Protein AF-A0A958P0W2-F1 (afdb_monomer)

Sequence (115 aa):
MDDSKYLKIRLNSLHPSVPVPFDIFIKINDRYIHYLRTGDSLGAEKIESFEKKAPDSFFIYASEYDNYKKHVSQQMLSEKLTSREKAILLRESSLALVEELYENPDIEQALNDSK

Structure (mmCIF, N/CA/C/O backbone):
data_AF-A0A958P0W2-F1
#
_entry.id   AF-A0A958P0W2-F1
#
loop_
_atom_site.group_PDB
_atom_site.id
_atom_site.type_symbol
_atom_site.label_atom_id
_atom_site.label_alt_id
_atom_site.label_comp_id
_atom_site.label_asym_id
_atom_site.label_entity_id
_atom_site.label_seq_id
_atom_site.pdbx_PDB_ins_code
_atom_site.Cartn_x
_atom_site.Cartn_y
_atom_site.Cartn_z
_atom_site.occupancy
_atom_site.B_iso_or_equiv
_atom_site.auth_seq_id
_atom_site.auth_comp_id
_atom_site.auth_asym_id
_atom_site.auth_atom_id
_atom_site.pdbx_PDB_model_num
ATOM 1 N N . MET A 1 1 ? -19.100 -1.250 11.063 1.00 47.06 1 MET A N 1
ATOM 2 C CA . MET A 1 1 ? -18.405 -1.599 9.810 1.00 47.06 1 MET A CA 1
ATOM 3 C C . MET A 1 1 ? -17.162 -2.349 10.247 1.00 47.06 1 MET A C 1
ATOM 5 O O . MET A 1 1 ? -16.556 -1.910 11.209 1.00 47.06 1 MET A O 1
ATOM 9 N N . ASP A 1 2 ? -16.872 -3.518 9.681 1.00 54.25 2 ASP A N 1
ATOM 10 C CA . ASP A 1 2 ? -15.708 -4.321 10.086 1.00 54.25 2 ASP A CA 1
ATOM 11 C C . ASP A 1 2 ? -14.419 -3.681 9.553 1.00 54.25 2 ASP A C 1
ATOM 13 O O . ASP A 1 2 ? -13.992 -3.987 8.437 1.00 54.25 2 ASP A O 1
ATOM 17 N N . ASP A 1 3 ? -13.806 -2.794 10.337 1.00 62.06 3 ASP A N 1
ATOM 18 C CA . ASP A 1 3 ? -12.463 -2.269 10.060 1.00 62.06 3 ASP A CA 1
ATOM 19 C C . ASP A 1 3 ? -11.417 -3.402 10.022 1.00 62.06 3 ASP A C 1
ATOM 21 O O . ASP A 1 3 ? -10.474 -3.322 9.249 1.00 62.06 3 ASP A O 1
ATOM 25 N N . SER A 1 4 ? -11.654 -4.535 10.700 1.00 65.56 4 SER A N 1
ATOM 26 C CA . SER A 1 4 ? -10.782 -5.725 10.677 1.00 65.56 4 SER A CA 1
ATOM 27 C C . SER A 1 4 ? -10.608 -6.378 9.297 1.00 65.56 4 SER A C 1
ATOM 29 O O . SER A 1 4 ? -9.771 -7.262 9.132 1.00 65.56 4 SER A O 1
ATOM 31 N N . LYS A 1 5 ? -11.414 -5.996 8.297 1.00 78.31 5 LYS A N 1
ATOM 32 C CA . LYS A 1 5 ? -11.288 -6.503 6.919 1.00 78.31 5 LYS A CA 1
ATOM 33 C C . LYS A 1 5 ? -10.342 -5.681 6.059 1.00 78.31 5 LYS A C 1
ATOM 35 O O . LYS A 1 5 ? -10.042 -6.119 4.948 1.00 78.31 5 LYS A O 1
ATOM 40 N N . TYR A 1 6 ? -9.914 -4.515 6.528 1.00 82.94 6 TYR A N 1
ATOM 41 C CA . TYR A 1 6 ? -9.081 -3.598 5.772 1.00 82.94 6 TYR A CA 1
ATOM 42 C C . TYR A 1 6 ? -7.754 -3.393 6.494 1.00 82.94 6 TYR A C 1
ATOM 44 O O . TYR A 1 6 ? -7.734 -3.191 7.698 1.00 82.94 6 TYR A O 1
ATOM 52 N N . LEU A 1 7 ? -6.655 -3.440 5.748 1.00 80.88 7 LEU A N 1
ATOM 53 C CA . LEU A 1 7 ? -5.316 -3.148 6.247 1.00 80.88 7 LEU A CA 1
ATOM 54 C C . LEU A 1 7 ? -4.841 -1.840 5.655 1.00 80.88 7 LEU A C 1
ATOM 56 O O . LEU A 1 7 ? -4.923 -1.654 4.435 1.00 80.88 7 LEU A O 1
ATOM 60 N N . LYS A 1 8 ? -4.310 -0.961 6.494 1.00 83.81 8 LYS A N 1
ATOM 61 C CA . LYS A 1 8 ? -3.709 0.283 6.044 1.00 83.81 8 LYS A CA 1
ATOM 62 C C . LYS A 1 8 ? -2.415 -0.004 5.282 1.00 83.81 8 LYS A C 1
ATOM 64 O O . LYS A 1 8 ? -1.582 -0.815 5.684 1.00 83.81 8 LYS A O 1
ATOM 69 N N . ILE A 1 9 ? -2.234 0.681 4.158 1.00 81.44 9 ILE A N 1
ATOM 70 C CA . ILE A 1 9 ? -1.003 0.633 3.364 1.00 81.44 9 ILE A CA 1
ATOM 71 C C . ILE A 1 9 ? -0.536 2.039 3.016 1.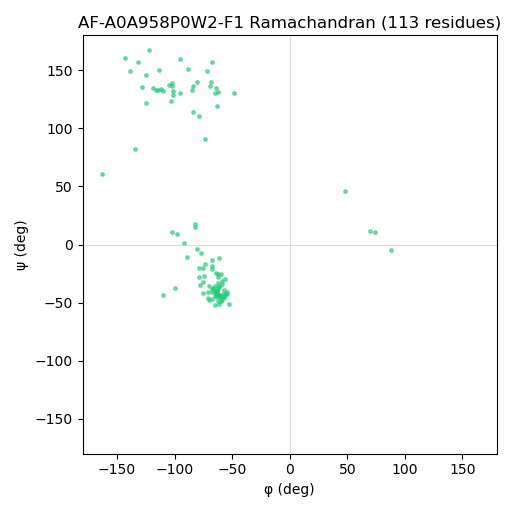00 81.44 9 ILE A C 1
ATOM 73 O O . ILE A 1 9 ? -1.322 2.982 2.955 1.00 81.44 9 ILE A O 1
ATOM 77 N N . ARG A 1 10 ? 0.758 2.177 2.734 1.00 78.88 10 ARG A N 1
ATOM 78 C CA . ARG A 1 10 ? 1.349 3.437 2.280 1.00 78.88 10 ARG A CA 1
ATOM 79 C C . ARG A 1 10 ? 1.562 3.409 0.778 1.00 78.88 10 ARG A C 1
ATOM 81 O O . ARG A 1 10 ? 2.160 2.481 0.256 1.00 78.88 10 ARG A O 1
ATOM 88 N N . LEU A 1 11 ? 1.144 4.457 0.074 1.00 74.94 11 LEU A N 1
ATOM 89 C CA . LEU A 1 11 ? 1.306 4.541 -1.383 1.00 74.94 11 LEU A CA 1
ATOM 90 C C . LEU A 1 11 ? 2.760 4.447 -1.859 1.00 74.94 11 LEU A C 1
ATOM 92 O O . LEU A 1 11 ? 3.006 3.917 -2.936 1.00 74.94 11 LEU A O 1
ATOM 96 N N . ASN A 1 12 ? 3.720 4.923 -1.064 1.00 70.50 12 ASN A N 1
ATOM 97 C CA . ASN A 1 12 ? 5.143 4.840 -1.404 1.00 70.50 12 ASN A CA 1
ATOM 98 C C . ASN A 1 12 ? 5.693 3.406 -1.417 1.00 70.50 12 ASN A C 1
ATOM 100 O O . ASN A 1 12 ? 6.796 3.185 -1.916 1.00 70.50 12 ASN A O 1
ATOM 104 N N . SER A 1 13 ? 4.959 2.427 -0.878 1.00 67.25 13 SER A N 1
ATOM 105 C CA . SER A 1 13 ? 5.310 1.016 -1.050 1.00 67.25 13 SER A CA 1
ATOM 106 C C . SER A 1 13 ? 4.851 0.449 -2.400 1.00 67.25 13 SER A C 1
ATOM 108 O O . SER A 1 13 ? 5.162 -0.702 -2.712 1.00 67.25 13 SER A O 1
ATOM 110 N N . LEU A 1 14 ? 4.144 1.237 -3.219 1.00 72.19 14 LEU A N 1
ATOM 111 C CA . LEU A 1 14 ? 3.675 0.858 -4.549 1.00 72.19 14 LEU A CA 1
ATOM 112 C C . LEU A 1 14 ? 4.521 1.528 -5.629 1.00 72.19 14 LEU A C 1
ATOM 114 O O . LEU A 1 14 ? 4.838 2.714 -5.561 1.00 72.19 14 LEU A O 1
ATOM 118 N N . HIS A 1 15 ? 4.867 0.763 -6.662 1.00 69.62 15 HIS A N 1
ATOM 119 C CA . HIS A 1 15 ? 5.670 1.286 -7.756 1.00 69.62 15 HIS A CA 1
ATOM 120 C C . HIS A 1 15 ? 4.799 1.983 -8.814 1.00 69.62 15 HIS A C 1
ATOM 122 O O . HIS A 1 15 ? 3.821 1.391 -9.288 1.00 69.62 15 HIS A O 1
ATOM 128 N N . PRO A 1 16 ? 5.175 3.189 -9.276 1.00 67.81 16 PRO A N 1
ATOM 129 C CA . PRO A 1 16 ? 4.474 3.847 -10.366 1.00 67.81 16 PRO A CA 1
ATOM 130 C C . PRO A 1 16 ? 4.558 3.025 -11.655 1.00 67.81 16 PRO A C 1
ATOM 132 O O . PRO A 1 16 ? 5.638 2.627 -12.082 1.00 67.81 16 PRO A O 1
ATOM 135 N N . SER A 1 17 ? 3.436 2.806 -12.332 1.00 67.50 17 SER A N 1
ATOM 136 C CA . SER A 1 17 ? 3.355 2.018 -13.583 1.00 67.50 17 SER A CA 1
ATOM 137 C C . SER A 1 17 ? 3.489 0.496 -13.444 1.00 67.50 17 SER A C 1
ATOM 139 O O . SER A 1 17 ? 3.617 -0.190 -14.460 1.00 67.50 17 SER A O 1
ATOM 141 N N . VAL A 1 18 ? 3.444 -0.060 -12.230 1.00 75.19 18 VAL A N 1
ATOM 142 C CA . VAL A 1 18 ? 3.247 -1.507 -12.065 1.00 75.19 18 VAL A CA 1
ATOM 143 C C . VAL A 1 18 ? 1.787 -1.760 -11.695 1.00 75.19 18 VAL A C 1
ATOM 145 O O . VAL A 1 18 ? 1.289 -1.129 -10.762 1.00 75.19 18 VAL A O 1
ATOM 148 N N . PRO A 1 19 ? 1.086 -2.659 -12.407 1.00 79.44 19 PRO A N 1
ATOM 149 C CA . PRO A 1 19 ? -0.256 -3.049 -12.019 1.00 79.44 19 PRO A CA 1
ATOM 150 C C . PRO A 1 19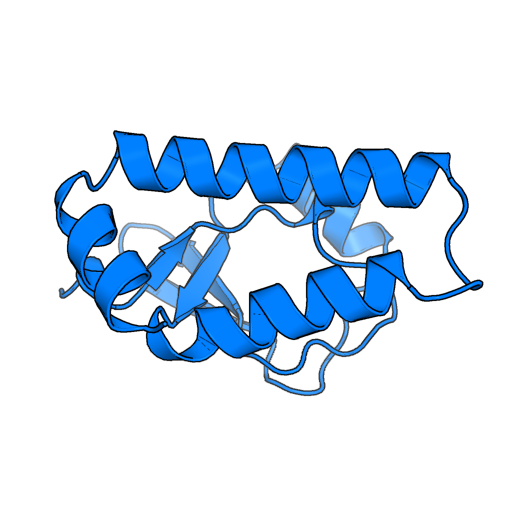 ? -0.224 -3.779 -10.675 1.00 79.44 19 PRO A C 1
ATOM 152 O O . PRO A 1 19 ? 0.565 -4.711 -10.479 1.00 79.44 19 PRO A O 1
ATOM 155 N N . VAL A 1 20 ? -1.078 -3.358 -9.746 1.00 83.25 20 VAL A N 1
ATOM 156 C CA . VAL A 1 20 ? -1.187 -4.019 -8.443 1.00 83.25 20 VAL A CA 1
ATOM 157 C C . VAL A 1 20 ? -2.123 -5.226 -8.547 1.00 83.25 20 VAL A C 1
ATOM 159 O O . VAL A 1 20 ? -3.175 -5.130 -9.175 1.00 83.25 20 VAL A O 1
ATOM 162 N N . PRO A 1 21 ? -1.781 -6.382 -7.958 1.00 82.62 21 PRO A N 1
ATOM 163 C CA . PRO A 1 21 ? -2.617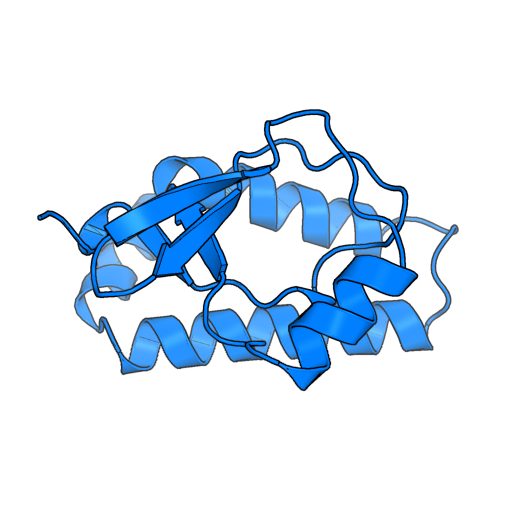 -7.580 -8.027 1.00 82.62 21 PRO A CA 1
ATOM 164 C C . PRO A 1 21 ? -3.758 -7.600 -6.993 1.00 82.62 21 PRO A C 1
ATOM 166 O O . PRO A 1 21 ? -4.322 -8.660 -6.765 1.00 82.62 21 PRO A O 1
ATOM 169 N N . PHE A 1 22 ? -4.075 -6.468 -6.363 1.00 84.75 22 PHE A N 1
ATOM 170 C CA . PHE A 1 22 ? -5.076 -6.345 -5.301 1.00 84.75 22 PHE A CA 1
ATOM 171 C C . PHE A 1 22 ? -5.837 -5.021 -5.420 1.00 84.75 22 PHE A C 1
ATOM 173 O O . PHE A 1 22 ? -5.368 -4.063 -6.040 1.00 84.75 22 PHE A O 1
ATOM 180 N N . ASP A 1 23 ? -7.008 -4.957 -4.791 1.00 87.44 23 ASP A N 1
ATOM 181 C CA . ASP A 1 23 ? -7.828 -3.751 -4.733 1.00 87.44 23 ASP A CA 1
ATOM 182 C C . ASP A 1 23 ? -7.336 -2.772 -3.658 1.00 87.44 23 ASP A C 1
ATOM 184 O O . ASP A 1 23 ? -6.988 -3.173 -2.545 1.00 87.44 23 ASP A O 1
ATOM 188 N N . ILE A 1 24 ? -7.362 -1.475 -3.978 1.00 87.31 24 ILE A N 1
ATOM 189 C CA . ILE A 1 24 ? -7.016 -0.389 -3.053 1.00 87.31 24 ILE A CA 1
ATOM 190 C C . ILE A 1 24 ? -8.254 0.457 -2.776 1.00 87.31 24 ILE A C 1
ATOM 192 O O . ILE A 1 24 ? -8.958 0.901 -3.687 1.00 87.31 24 ILE A O 1
ATOM 196 N N . PHE A 1 25 ? -8.475 0.733 -1.502 1.00 88.31 25 PHE A N 1
ATOM 197 C CA . PHE A 1 25 ? -9.541 1.546 -0.948 1.00 88.31 25 PHE A CA 1
ATOM 198 C C . PHE A 1 25 ? -8.960 2.811 -0.323 1.00 88.31 25 PHE A C 1
ATOM 200 O O . PHE A 1 25 ? -7.841 2.811 0.180 1.00 88.31 25 PHE A O 1
ATOM 207 N N . ILE A 1 26 ? -9.731 3.893 -0.336 1.00 85.19 26 ILE A N 1
ATOM 208 C CA . ILE A 1 26 ? -9.419 5.124 0.390 1.00 85.19 26 ILE A CA 1
ATOM 209 C C . ILE A 1 26 ? -10.493 5.345 1.447 1.00 85.19 26 ILE A C 1
ATOM 211 O O . ILE A 1 26 ? -11.682 5.267 1.133 1.00 85.19 26 ILE A O 1
ATOM 215 N N . LYS A 1 27 ? -10.101 5.658 2.684 1.00 82.25 27 LYS A N 1
ATOM 216 C CA . LYS A 1 27 ? -11.052 6.043 3.737 1.00 82.25 27 LYS A CA 1
ATOM 217 C C . LYS A 1 27 ? -11.372 7.536 3.628 1.00 82.25 27 LYS A C 1
ATOM 219 O O . LYS A 1 27 ? -10.504 8.377 3.837 1.00 82.25 27 LYS A O 1
ATOM 224 N N . ILE A 1 28 ? -12.621 7.875 3.298 1.00 80.88 28 ILE A N 1
ATOM 225 C CA . ILE A 1 28 ? -13.128 9.259 3.250 1.00 80.88 28 ILE A CA 1
ATOM 226 C C . ILE A 1 28 ? -14.368 9.359 4.137 1.00 80.88 28 ILE A C 1
ATOM 228 O O . ILE A 1 28 ? -15.350 8.661 3.891 1.00 80.88 28 ILE A O 1
ATOM 232 N N . ASN A 1 29 ? -14.345 10.244 5.142 1.00 76.12 29 ASN A N 1
ATOM 233 C CA . ASN A 1 29 ? -15.458 10.444 6.084 1.00 76.12 29 ASN A CA 1
ATOM 234 C C . ASN A 1 29 ? -16.000 9.114 6.646 1.00 76.12 29 ASN A C 1
ATOM 236 O O . ASN A 1 29 ? -17.207 8.875 6.637 1.00 76.12 29 ASN A O 1
ATOM 240 N N . ASP A 1 30 ? -15.085 8.236 7.070 1.00 75.50 30 ASP A N 1
ATOM 241 C CA . ASP A 1 30 ? -15.373 6.915 7.648 1.00 75.50 30 ASP A CA 1
ATOM 242 C C . ASP A 1 30 ? -15.927 5.851 6.678 1.00 75.50 30 ASP A C 1
ATOM 244 O O . ASP A 1 30 ? -16.360 4.777 7.084 1.00 75.50 30 ASP A O 1
ATOM 248 N N . ARG A 1 31 ? -15.886 6.1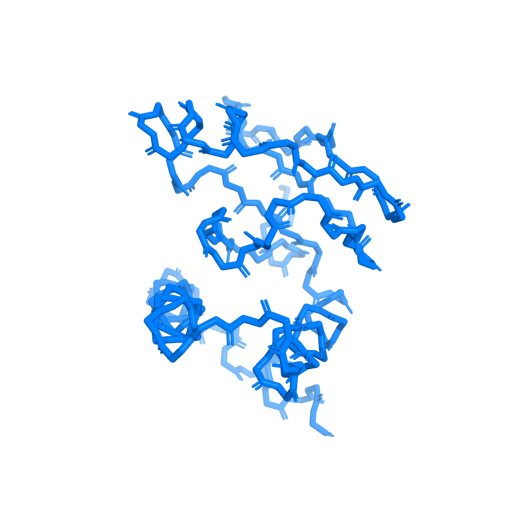10 5.365 1.00 80.25 31 ARG A N 1
ATOM 249 C CA . ARG A 1 31 ? -16.257 5.129 4.336 1.00 80.25 31 ARG A CA 1
ATOM 250 C C . ARG A 1 31 ? -15.046 4.692 3.531 1.00 80.25 31 ARG A C 1
ATOM 252 O O . ARG A 1 31 ? -14.298 5.532 3.039 1.00 80.25 31 ARG A O 1
ATOM 259 N N . TYR A 1 32 ? -14.915 3.385 3.335 1.00 85.25 32 TYR A N 1
ATOM 260 C CA . TYR A 1 32 ? -13.949 2.787 2.418 1.00 85.25 32 TYR A CA 1
ATOM 261 C C . TYR A 1 32 ? -14.470 2.888 0.983 1.00 85.25 32 TYR A C 1
ATOM 263 O O . TYR A 1 32 ? -15.457 2.249 0.617 1.00 85.25 32 TYR A O 1
ATOM 271 N N . ILE A 1 33 ? -13.826 3.721 0.173 1.00 85.19 33 ILE A N 1
ATOM 272 C CA . ILE A 1 33 ? -14.169 3.939 -1.232 1.00 85.19 33 ILE A CA 1
ATOM 273 C C . ILE A 1 33 ? -13.157 3.194 -2.090 1.00 85.19 33 ILE A C 1
ATOM 275 O O . ILE A 1 33 ? -11.959 3.436 -1.983 1.00 85.19 33 ILE A O 1
ATOM 279 N N . HIS A 1 34 ? -13.633 2.299 -2.955 1.00 87.75 34 HIS A N 1
ATOM 280 C CA . HIS A 1 34 ? -12.778 1.592 -3.908 1.00 87.75 34 HIS A CA 1
ATOM 281 C C . HIS A 1 34 ? -12.144 2.589 -4.873 1.00 87.75 34 HIS A C 1
ATOM 283 O O . HIS A 1 34 ? -12.848 3.309 -5.581 1.00 87.75 34 HIS A O 1
ATOM 289 N N . TYR A 1 35 ? -10.820 2.651 -4.864 1.00 84.69 35 TYR A N 1
ATOM 290 C CA . TYR A 1 35 ? -10.061 3.644 -5.608 1.00 84.69 35 TYR A CA 1
ATOM 291 C C . TYR A 1 35 ? -9.297 3.033 -6.779 1.00 84.69 35 TYR A C 1
ATOM 293 O O . TYR A 1 35 ? -9.320 3.591 -7.875 1.00 84.69 35 TYR A O 1
ATOM 301 N N . LEU A 1 36 ? -8.650 1.886 -6.562 1.00 85.19 36 LEU A N 1
ATOM 302 C CA . LEU A 1 36 ? -7.920 1.172 -7.603 1.00 85.19 36 LEU A CA 1
ATOM 303 C C . LEU A 1 36 ? -8.355 -0.287 -7.644 1.00 85.19 36 LEU A C 1
ATOM 305 O O . LEU A 1 36 ? -8.465 -0.936 -6.604 1.00 85.19 36 LEU A O 1
ATOM 309 N N . ARG A 1 37 ? -8.581 -0.784 -8.860 1.00 86.12 37 ARG A N 1
ATOM 310 C CA . ARG A 1 37 ? -8.902 -2.185 -9.111 1.00 86.12 37 ARG A CA 1
ATOM 311 C C . ARG A 1 37 ? -7.651 -3.027 -9.300 1.00 86.12 37 ARG A C 1
ATOM 313 O O . ARG A 1 37 ? -6.655 -2.549 -9.839 1.00 86.12 37 ARG A O 1
ATOM 320 N N . THR A 1 38 ? -7.756 -4.300 -8.938 1.00 85.25 38 THR A N 1
ATOM 321 C CA . THR A 1 38 ? -6.771 -5.325 -9.303 1.00 85.25 38 THR A CA 1
ATOM 322 C C . THR A 1 38 ? -6.439 -5.271 -10.800 1.00 85.25 38 THR A C 1
ATOM 324 O O . THR A 1 38 ? -7.331 -5.268 -11.649 1.00 85.25 38 THR A O 1
ATOM 327 N N . GLY A 1 39 ? -5.147 -5.251 -11.124 1.00 81.06 39 GLY A N 1
ATOM 3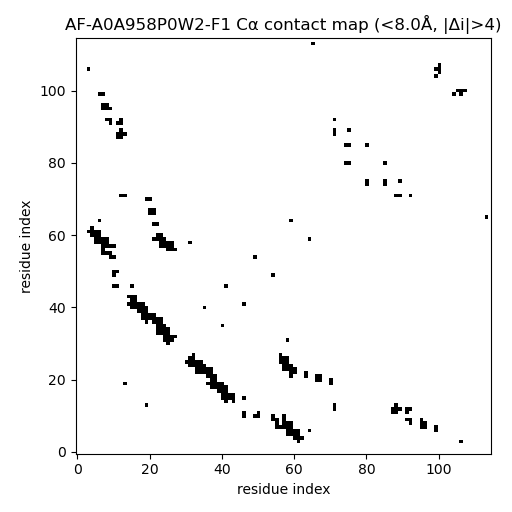28 C CA . GLY A 1 39 ? -4.614 -5.182 -12.485 1.00 81.06 39 GLY A CA 1
ATOM 329 C C . GLY A 1 39 ? -4.424 -3.763 -13.023 1.00 81.06 39 GLY A C 1
ATOM 330 O O . GLY A 1 39 ? -3.873 -3.605 -14.111 1.00 81.06 39 GLY A O 1
ATOM 331 N N . ASP A 1 40 ? -4.837 -2.740 -12.275 1.00 81.88 40 ASP A N 1
ATOM 332 C CA . ASP A 1 40 ? -4.658 -1.339 -12.645 1.00 81.88 40 ASP A CA 1
ATOM 333 C C . ASP A 1 40 ? -3.391 -0.755 -11.993 1.00 81.88 40 ASP A C 1
ATOM 335 O O . ASP A 1 40 ? -2.854 -1.300 -11.024 1.00 81.88 40 ASP A O 1
ATOM 339 N N . SER A 1 41 ? -2.876 0.341 -12.547 1.00 78.81 41 SER A N 1
ATOM 340 C CA . SER A 1 41 ? -1.616 0.954 -12.117 1.00 78.81 41 SER A CA 1
ATOM 341 C C . SER A 1 41 ? -1.796 2.423 -11.755 1.00 78.81 41 SER A C 1
ATOM 343 O O . SER A 1 41 ? -2.577 3.161 -12.358 1.00 78.81 41 SER A O 1
ATOM 345 N N . LEU A 1 42 ? -1.035 2.871 -10.760 1.00 76.75 42 LEU A N 1
ATOM 346 C CA . LEU A 1 42 ? -0.985 4.275 -10.371 1.00 76.75 42 LEU A CA 1
ATOM 347 C C . LEU A 1 42 ? 0.190 4.962 -11.063 1.00 76.75 42 LEU A C 1
ATOM 349 O O . LEU A 1 42 ? 1.320 4.480 -11.033 1.00 76.75 42 LEU A O 1
ATOM 353 N N . GLY A 1 43 ? -0.076 6.104 -11.694 1.00 76.38 43 GLY A N 1
ATOM 354 C CA . GLY A 1 43 ? 0.976 6.965 -12.231 1.00 76.38 43 GLY A CA 1
ATOM 355 C C . GLY A 1 43 ? 1.748 7.670 -11.112 1.00 76.38 43 GLY A C 1
ATOM 356 O O . GLY A 1 43 ? 1.164 8.008 -10.079 1.00 76.38 43 GLY A O 1
ATOM 357 N N . ALA A 1 44 ? 3.036 7.942 -11.338 1.00 73.94 44 ALA A N 1
ATOM 358 C CA . ALA A 1 44 ? 3.919 8.603 -10.366 1.00 73.94 44 ALA A CA 1
ATOM 359 C C . ALA A 1 44 ? 3.363 9.944 -9.861 1.00 73.94 44 ALA A C 1
ATOM 361 O O . ALA A 1 44 ? 3.378 10.206 -8.664 1.00 73.94 44 ALA A O 1
ATOM 362 N N . GLU A 1 45 ? 2.780 10.752 -10.750 1.00 77.12 45 GLU A N 1
ATOM 363 C CA . GLU A 1 45 ? 2.190 12.050 -10.394 1.00 77.12 45 GLU A CA 1
ATOM 364 C C . GLU A 1 45 ? 1.028 11.927 -9.400 1.00 77.12 45 GLU A C 1
ATOM 366 O O . GLU A 1 45 ? 0.854 12.772 -8.517 1.00 77.12 45 GLU A O 1
ATOM 371 N N . LYS A 1 46 ? 0.229 10.858 -9.526 1.00 74.56 46 LYS A N 1
ATOM 372 C CA . LYS A 1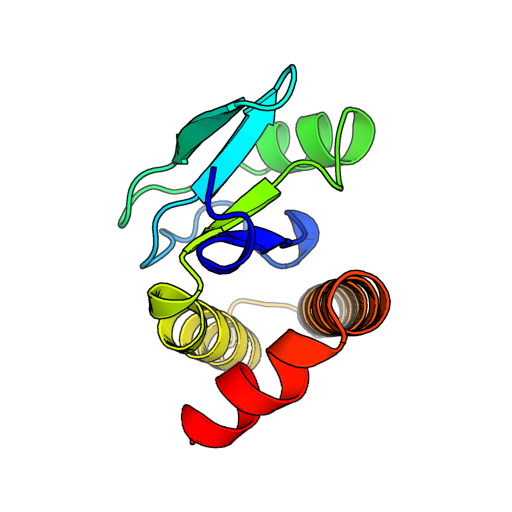 46 ? -0.859 10.581 -8.586 1.00 74.56 46 LYS A CA 1
ATOM 373 C C . LYS A 1 46 ? -0.281 10.158 -7.244 1.00 74.56 46 LYS A C 1
ATOM 375 O O . LYS A 1 46 ? -0.692 10.724 -6.238 1.00 74.56 46 LYS A O 1
ATOM 380 N N . ILE A 1 47 ? 0.676 9.226 -7.237 1.00 75.25 47 ILE A N 1
ATOM 381 C CA . ILE A 1 47 ? 1.342 8.758 -6.011 1.00 75.25 47 ILE A CA 1
ATOM 382 C C . ILE A 1 47 ? 1.896 9.950 -5.226 1.00 75.25 47 ILE A C 1
ATOM 384 O O . ILE A 1 47 ? 1.526 10.122 -4.071 1.00 75.25 47 ILE A O 1
ATOM 388 N N . GLU A 1 48 ? 2.655 10.834 -5.875 1.00 75.06 48 GLU A N 1
ATOM 389 C CA . GLU A 1 48 ? 3.265 11.994 -5.213 1.00 75.06 48 GLU A CA 1
ATOM 390 C C . GLU A 1 48 ? 2.217 13.014 -4.717 1.00 75.06 48 GLU A C 1
ATOM 392 O O . GLU A 1 48 ? 2.335 13.587 -3.630 1.00 75.06 48 GLU A O 1
ATOM 397 N N . SER A 1 49 ? 1.137 13.230 -5.481 1.00 76.44 49 SER A N 1
ATOM 398 C CA . SER A 1 49 ? 0.025 14.091 -5.046 1.00 76.44 49 SER A CA 1
ATOM 399 C C . SER A 1 49 ? -0.712 13.538 -3.828 1.00 76.44 49 SER A C 1
ATOM 401 O O . SER A 1 49 ? -1.119 14.312 -2.958 1.00 76.44 49 SER A O 1
ATOM 403 N N . PHE A 1 50 ? -0.921 12.224 -3.769 1.00 72.50 50 PHE A N 1
ATOM 404 C CA . PHE A 1 50 ? -1.609 11.580 -2.654 1.00 72.50 50 PHE A CA 1
ATOM 405 C C . PHE A 1 50 ? -0.706 11.418 -1.437 1.00 72.50 50 PHE A C 1
ATOM 407 O O . PHE A 1 50 ? -1.183 11.616 -0.326 1.00 72.50 50 PHE A O 1
ATOM 414 N N . GLU A 1 51 ? 0.586 11.171 -1.633 1.00 71.31 51 GLU A N 1
ATOM 415 C CA . GLU A 1 51 ? 1.586 11.200 -0.566 1.00 71.31 51 GLU A CA 1
ATOM 416 C C . GLU A 1 51 ? 1.579 12.555 0.157 1.00 71.31 51 GLU A C 1
ATOM 418 O O . GLU A 1 51 ? 1.596 12.611 1.382 1.00 71.31 51 GLU A O 1
ATOM 423 N N . LYS A 1 52 ? 1.474 13.665 -0.585 1.00 71.25 52 LYS A N 1
ATOM 424 C CA . LYS A 1 52 ? 1.422 15.013 0.007 1.00 71.25 52 LYS A CA 1
ATOM 425 C C . LYS A 1 52 ? 0.084 15.355 0.665 1.00 71.25 52 LYS A C 1
ATOM 427 O O . LYS A 1 52 ? 0.051 16.215 1.541 1.00 71.25 52 LYS A O 1
ATOM 432 N N . LYS A 1 53 ? -1.023 14.755 0.214 1.00 71.19 53 LYS A N 1
ATOM 433 C CA . LYS A 1 53 ? -2.382 15.124 0.656 1.00 71.19 53 LYS A CA 1
ATOM 434 C C . LYS A 1 53 ? -2.967 14.200 1.719 1.00 71.19 53 LYS A C 1
ATOM 436 O O . LYS A 1 53 ? -3.704 14.684 2.571 1.00 71.19 53 LYS A O 1
ATOM 441 N N . ALA A 1 54 ? -2.713 12.899 1.630 1.00 67.88 54 ALA A N 1
ATOM 442 C CA . ALA A 1 54 ? -3.339 11.881 2.471 1.00 67.88 54 ALA A CA 1
ATOM 443 C C . ALA A 1 54 ? -2.554 10.547 2.437 1.00 67.88 54 ALA A C 1
ATOM 445 O O . ALA A 1 54 ? -3.113 9.529 2.024 1.00 67.88 54 ALA A O 1
ATOM 446 N N . PRO A 1 55 ? -1.272 10.520 2.852 1.00 66.75 55 PRO A N 1
ATOM 447 C CA . PRO A 1 55 ? -0.426 9.324 2.747 1.00 66.75 55 PRO A CA 1
ATOM 448 C C . PRO A 1 55 ? -0.957 8.132 3.563 1.00 66.75 55 PRO A C 1
ATOM 450 O O . PRO A 1 55 ? -0.720 6.982 3.199 1.00 66.75 55 PRO A O 1
ATOM 453 N N . ASP A 1 56 ? -1.725 8.412 4.617 1.00 67.12 56 ASP A N 1
ATOM 454 C CA . ASP A 1 56 ? -2.251 7.451 5.591 1.00 67.12 56 ASP A CA 1
ATOM 455 C C . ASP A 1 56 ? -3.702 7.014 5.332 1.00 67.12 56 ASP A C 1
ATOM 457 O O . ASP A 1 56 ? -4.329 6.396 6.187 1.00 67.12 56 ASP A O 1
ATOM 461 N N . SER A 1 57 ? -4.290 7.366 4.188 1.00 75.94 57 SER A N 1
ATOM 462 C CA . SER A 1 57 ? -5.713 7.096 3.919 1.00 75.94 57 SER A CA 1
ATOM 463 C C . SER A 1 57 ? -5.966 5.898 3.006 1.00 75.94 57 SER A C 1
ATOM 465 O O . SER A 1 57 ? -7.102 5.727 2.564 1.00 75.94 57 SER A O 1
ATOM 467 N N . PHE A 1 58 ? -4.948 5.086 2.714 1.00 84.69 58 PHE A N 1
ATOM 468 C CA . PHE A 1 58 ? -5.043 3.958 1.787 1.00 84.69 58 PHE A CA 1
ATOM 469 C C . PHE A 1 58 ? -5.145 2.631 2.518 1.00 84.69 58 PHE A C 1
ATOM 471 O O . PHE A 1 58 ? -4.446 2.386 3.496 1.00 84.69 58 PHE A O 1
ATOM 478 N N . PHE A 1 59 ? -6.006 1.768 1.996 1.00 86.50 59 PHE A N 1
ATOM 479 C CA . PHE A 1 59 ? -6.352 0.494 2.595 1.00 86.50 59 PHE A CA 1
ATOM 480 C C . PHE A 1 59 ? -6.445 -0.592 1.525 1.00 86.50 59 PHE A C 1
ATOM 482 O O . PHE A 1 59 ? -6.828 -0.319 0.392 1.00 86.50 59 PHE A O 1
ATOM 489 N N . ILE A 1 60 ? -6.136 -1.829 1.878 1.00 87.81 60 ILE A N 1
ATOM 490 C CA . ILE A 1 60 ? -6.380 -3.028 1.062 1.00 87.81 60 ILE A CA 1
ATOM 491 C C . ILE A 1 60 ? -7.244 -3.995 1.856 1.00 87.81 60 ILE A C 1
ATOM 493 O O . ILE A 1 60 ? -7.392 -3.832 3.063 1.00 87.81 60 ILE A O 1
ATOM 497 N N . TYR A 1 61 ? -7.790 -5.028 1.223 1.00 85.62 61 TYR A N 1
ATOM 498 C CA . TYR A 1 61 ? -8.401 -6.109 1.992 1.00 85.62 61 TYR A CA 1
ATOM 499 C C . TYR A 1 61 ? -7.346 -6.904 2.766 1.00 85.62 61 TYR A C 1
ATOM 501 O O . TYR A 1 61 ? -6.295 -7.243 2.223 1.00 85.62 61 TYR A O 1
ATOM 509 N N . ALA A 1 62 ? -7.658 -7.280 4.005 1.00 82.12 62 ALA A N 1
ATOM 510 C CA . ALA A 1 62 ? -6.806 -8.143 4.820 1.00 82.12 62 ALA A CA 1
ATOM 511 C C . ALA A 1 62 ? -6.557 -9.508 4.152 1.00 82.12 62 ALA A C 1
ATOM 513 O O . ALA A 1 62 ? -5.452 -10.036 4.212 1.00 82.12 62 ALA A O 1
ATOM 514 N N . SER A 1 63 ? -7.545 -10.035 3.419 1.00 81.62 63 SER A N 1
ATOM 515 C CA . SER A 1 63 ? -7.400 -11.256 2.613 1.00 81.62 63 SER A CA 1
ATOM 516 C C . SER A 1 63 ? -6.398 -11.118 1.461 1.00 81.62 63 SER A C 1
ATOM 518 O O . SER A 1 63 ? -5.828 -12.110 1.021 1.00 81.62 63 SER A O 1
ATOM 520 N N . GLU A 1 64 ? -6.164 -9.895 0.983 1.00 82.69 64 GLU A N 1
ATOM 521 C CA . GLU A 1 64 ? -5.236 -9.584 -0.110 1.00 82.69 64 GLU A CA 1
ATOM 522 C C . GLU A 1 64 ? -3.824 -9.251 0.398 1.00 82.69 64 GLU A C 1
ATOM 524 O O . GLU A 1 64 ? -2.918 -8.968 -0.391 1.00 82.69 64 GLU A O 1
ATOM 529 N N . TYR A 1 65 ? -3.597 -9.314 1.714 1.00 80.38 65 TYR A N 1
ATOM 530 C CA . TYR A 1 65 ? -2.298 -9.030 2.319 1.00 80.38 65 TYR A CA 1
ATOM 531 C C . TYR A 1 65 ? -1.183 -9.922 1.768 1.00 80.38 65 TYR A C 1
ATOM 533 O O . TYR A 1 65 ? -0.072 -9.455 1.508 1.00 80.38 65 TYR A O 1
ATOM 541 N N . ASP A 1 66 ? -1.480 -11.198 1.529 1.00 81.19 66 ASP A N 1
ATOM 542 C CA . ASP A 1 66 ? -0.504 -12.136 0.983 1.00 81.19 66 ASP A CA 1
ATOM 543 C C . ASP A 1 66 ? -0.087 -11.743 -0.448 1.00 81.19 66 ASP A C 1
ATOM 545 O O . ASP A 1 66 ? 1.092 -11.809 -0.808 1.00 81.19 66 ASP A O 1
ATOM 549 N N . ASN A 1 67 ? -1.032 -11.218 -1.240 1.00 83.75 67 ASN A N 1
ATOM 550 C CA . ASN A 1 67 ? -0.772 -10.675 -2.575 1.00 83.75 67 ASN A CA 1
ATOM 551 C C . ASN A 1 67 ? 0.067 -9.395 -2.505 1.00 83.75 67 ASN A C 1
ATOM 553 O O . ASN A 1 67 ? 1.013 -9.245 -3.282 1.00 83.75 67 ASN A O 1
ATOM 557 N N . TYR A 1 68 ? -0.214 -8.508 -1.548 1.00 82.06 68 TYR A N 1
ATOM 558 C CA . TYR A 1 68 ? 0.611 -7.327 -1.287 1.00 82.06 68 TYR A CA 1
ATOM 55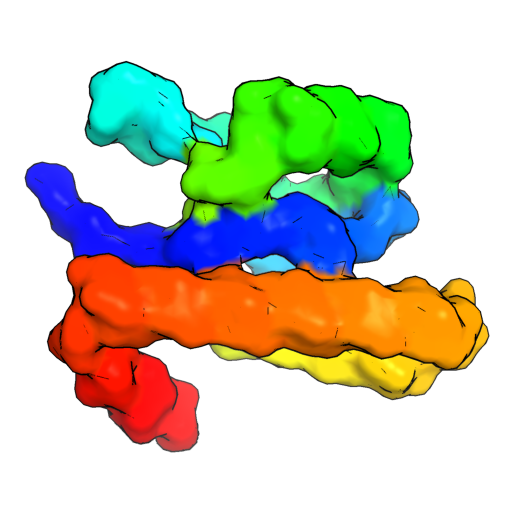9 C C . TYR A 1 68 ? 2.047 -7.709 -0.915 1.00 82.06 68 TYR A C 1
ATOM 561 O O . TYR A 1 68 ? 3.001 -7.228 -1.529 1.00 82.06 68 TYR A O 1
ATOM 569 N N . LYS A 1 69 ? 2.223 -8.644 0.020 1.00 80.12 69 LYS A N 1
ATOM 570 C CA . LYS A 1 69 ? 3.541 -9.127 0.446 1.00 80.12 69 LYS A CA 1
ATOM 571 C C . LYS A 1 69 ? 4.314 -9.766 -0.708 1.00 80.12 69 LYS A C 1
ATOM 573 O O . LYS A 1 69 ? 5.498 -9.470 -0.895 1.00 80.12 69 LYS A O 1
ATOM 578 N N . LYS A 1 70 ? 3.651 -10.604 -1.513 1.00 83.12 70 LYS A N 1
ATOM 579 C CA . LYS A 1 70 ? 4.230 -11.188 -2.733 1.00 83.12 70 LYS A CA 1
ATOM 580 C C . LYS A 1 70 ? 4.633 -10.108 -3.728 1.00 83.12 70 LYS A C 1
ATOM 582 O O . LYS A 1 70 ? 5.737 -10.177 -4.257 1.00 83.12 70 LYS A O 1
ATOM 587 N N . HIS A 1 71 ? 3.793 -9.097 -3.939 1.00 82.12 71 HIS A N 1
ATOM 588 C CA . HIS A 1 71 ? 4.092 -7.985 -4.835 1.00 82.12 71 HIS A CA 1
ATOM 589 C C . HIS A 1 71 ? 5.325 -7.200 -4.374 1.00 82.12 71 HIS A C 1
ATOM 591 O O . HIS A 1 71 ? 6.268 -7.040 -5.145 1.00 82.12 71 HIS A O 1
ATOM 597 N N . VAL A 1 72 ? 5.368 -6.783 -3.106 1.00 79.06 72 VAL A N 1
ATOM 598 C CA . VAL A 1 72 ? 6.515 -6.088 -2.496 1.00 79.06 72 VAL A CA 1
ATOM 599 C C . VAL A 1 72 ? 7.786 -6.935 -2.623 1.00 79.06 72 VAL A C 1
ATOM 601 O O . VAL A 1 72 ? 8.826 -6.437 -3.050 1.00 79.06 72 VAL A O 1
ATOM 604 N N . SER A 1 73 ? 7.709 -8.237 -2.334 1.00 81.06 73 SER A N 1
ATOM 605 C CA . SER A 1 73 ? 8.846 -9.155 -2.476 1.00 81.06 73 SER A CA 1
ATOM 606 C C . SER A 1 73 ? 9.312 -9.295 -3.932 1.00 81.06 73 SER A C 1
ATOM 608 O O . SER A 1 73 ? 10.510 -9.222 -4.204 1.00 81.06 73 SER A O 1
ATOM 610 N N . GLN A 1 74 ? 8.389 -9.413 -4.889 1.00 80.56 74 GLN A N 1
ATOM 611 C CA . GLN A 1 74 ? 8.708 -9.450 -6.319 1.00 80.56 74 GLN A CA 1
ATOM 612 C C . GLN A 1 74 ? 9.353 -8.146 -6.798 1.00 80.56 74 GLN A C 1
ATOM 614 O O . GLN A 1 74 ? 10.318 -8.189 -7.559 1.00 80.56 74 GLN A O 1
ATOM 619 N N . GLN A 1 75 ? 8.878 -6.993 -6.320 1.00 76.88 75 GLN A N 1
ATOM 620 C CA . GLN A 1 75 ? 9.503 -5.697 -6.591 1.00 76.88 75 GLN A CA 1
ATOM 621 C C . GLN A 1 75 ? 10.930 -5.638 -6.029 1.00 76.88 75 GLN A C 1
ATOM 623 O O . GLN A 1 75 ? 11.854 -5.227 -6.728 1.00 76.88 75 GLN A O 1
ATOM 628 N N . MET A 1 76 ? 11.155 -6.138 -4.812 1.00 74.81 76 MET A N 1
ATOM 629 C CA . MET A 1 76 ? 12.495 -6.216 -4.213 1.00 74.81 76 MET A CA 1
ATOM 630 C C . MET A 1 76 ? 13.460 -7.102 -5.015 1.00 74.81 76 MET A C 1
ATOM 632 O O . MET A 1 76 ? 14.648 -6.782 -5.127 1.00 74.81 76 MET A O 1
ATOM 636 N N . LEU A 1 77 ? 12.960 -8.193 -5.599 1.00 78.25 77 LEU A N 1
ATOM 637 C CA . LEU A 1 77 ? 13.738 -9.099 -6.453 1.00 78.25 77 LEU A CA 1
ATOM 638 C C . LEU A 1 77 ? 13.929 -8.561 -7.879 1.00 78.25 77 LEU A C 1
ATOM 640 O O . LEU A 1 77 ? 14.857 -8.974 -8.567 1.00 78.25 77 LEU A O 1
ATOM 644 N N . SER A 1 78 ? 13.087 -7.626 -8.317 1.00 75.00 78 SER A N 1
ATOM 645 C CA . SER A 1 78 ? 13.159 -7.026 -9.647 1.00 75.00 78 SER A CA 1
ATOM 646 C C . SER A 1 78 ? 14.456 -6.236 -9.841 1.00 75.00 78 SER A C 1
ATOM 648 O O . SER A 1 78 ? 14.850 -5.427 -8.999 1.00 75.00 78 SER A O 1
ATOM 650 N N . GLU A 1 79 ? 15.108 -6.421 -10.986 1.00 71.25 79 GLU A N 1
ATOM 651 C CA . GLU A 1 79 ? 16.265 -5.614 -11.408 1.00 71.25 79 GLU A CA 1
ATOM 652 C C . GLU A 1 79 ? 15.858 -4.229 -11.933 1.00 71.25 79 GLU A C 1
ATOM 654 O O . GLU A 1 79 ? 16.709 -3.380 -12.174 1.00 71.25 79 GLU A O 1
ATOM 659 N N . LYS A 1 80 ? 14.549 -3.978 -12.090 1.00 71.69 80 LYS A N 1
ATOM 660 C CA . LYS A 1 80 ? 14.023 -2.696 -12.582 1.00 71.69 80 LYS A CA 1
ATOM 661 C C . LYS A 1 80 ? 14.115 -1.566 -11.555 1.00 71.69 80 LYS A C 1
ATOM 663 O O . LYS A 1 80 ? 13.985 -0.413 -11.944 1.00 71.69 80 LYS A O 1
ATOM 668 N N . LEU A 1 81 ? 14.308 -1.894 -10.275 1.00 73.44 81 LEU A N 1
ATOM 669 C CA . LEU A 1 81 ? 14.390 -0.919 -9.189 1.00 73.44 81 LEU A CA 1
ATOM 670 C C . LEU A 1 81 ? 15.834 -0.691 -8.768 1.00 73.44 81 LEU A C 1
ATOM 672 O O . LEU A 1 81 ? 16.590 -1.640 -8.540 1.00 73.44 81 LEU A O 1
ATOM 676 N N . THR A 1 82 ? 16.191 0.570 -8.569 1.00 78.00 82 THR A N 1
ATOM 677 C CA . THR A 1 82 ? 17.460 0.939 -7.946 1.00 78.00 82 THR A CA 1
ATOM 678 C C . THR A 1 82 ? 17.483 0.518 -6.475 1.00 78.00 82 THR A C 1
ATOM 680 O O . THR A 1 82 ? 16.450 0.409 -5.810 1.00 78.00 82 THR A O 1
ATOM 683 N N . SER A 1 83 ? 18.680 0.345 -5.906 1.00 78.69 83 SER A N 1
ATOM 684 C CA . SER A 1 83 ? 18.840 0.029 -4.476 1.00 78.69 83 SER A CA 1
ATOM 685 C C . SER A 1 83 ? 18.165 1.057 -3.560 1.00 78.69 83 SER A C 1
ATOM 687 O O . SER A 1 83 ? 17.705 0.709 -2.474 1.00 78.69 83 SER A O 1
ATOM 689 N N . ARG A 1 84 ? 18.074 2.319 -4.001 1.00 78.38 84 ARG A N 1
ATOM 690 C CA . ARG A 1 84 ? 17.395 3.389 -3.264 1.00 78.38 84 ARG A CA 1
ATOM 691 C C . ARG A 1 84 ? 15.880 3.199 -3.258 1.00 78.38 84 ARG A C 1
ATOM 693 O O . ARG A 1 84 ? 15.274 3.305 -2.199 1.00 78.38 84 ARG A O 1
ATOM 700 N N . GLU A 1 85 ? 15.283 2.896 -4.405 1.00 74.38 85 GLU A N 1
ATOM 701 C CA . GLU A 1 85 ? 13.840 2.634 -4.514 1.00 74.38 85 GLU A CA 1
ATOM 702 C C . GLU A 1 85 ? 13.442 1.394 -3.713 1.00 74.38 85 GLU A C 1
ATOM 704 O O . GLU A 1 85 ? 12.456 1.428 -2.983 1.00 74.38 85 GLU A O 1
ATOM 709 N N . LYS A 1 86 ? 14.270 0.341 -3.744 1.00 78.56 86 LYS A N 1
ATOM 710 C CA . LYS A 1 86 ? 14.090 -0.849 -2.898 1.00 78.56 86 LYS A CA 1
ATOM 711 C C . LYS A 1 86 ? 14.121 -0.510 -1.407 1.00 78.56 86 LYS A C 1
ATOM 713 O O . LYS A 1 86 ? 13.277 -0.980 -0.651 1.00 78.56 86 LYS A O 1
ATOM 718 N N . ALA A 1 87 ? 15.069 0.326 -0.979 1.00 79.31 87 ALA A N 1
ATOM 719 C CA . ALA A 1 87 ? 15.159 0.754 0.415 1.00 79.31 87 ALA A CA 1
ATOM 720 C C . ALA A 1 87 ? 13.929 1.566 0.856 1.00 79.31 87 ALA A C 1
ATOM 722 O O . ALA A 1 87 ? 13.444 1.368 1.968 1.00 79.31 87 ALA A O 1
ATOM 723 N N . ILE A 1 88 ? 13.410 2.443 -0.011 1.00 80.56 88 ILE A N 1
ATOM 724 C CA . ILE A 1 88 ? 12.188 3.219 0.253 1.00 80.56 88 ILE A CA 1
ATOM 725 C C . ILE A 1 88 ? 10.984 2.281 0.358 1.00 80.56 88 ILE A C 1
ATOM 727 O O . ILE A 1 88 ? 10.296 2.294 1.373 1.00 80.56 88 ILE A O 1
ATOM 731 N N . LEU A 1 89 ? 10.781 1.415 -0.635 1.00 79.19 89 LEU A N 1
ATOM 732 C CA . LEU A 1 89 ? 9.670 0.465 -0.672 1.00 79.19 89 LEU A CA 1
ATOM 733 C C . LEU A 1 89 ? 9.658 -0.440 0.567 1.00 79.19 89 LEU A C 1
ATOM 735 O O . LEU A 1 89 ? 8.623 -0.584 1.218 1.00 79.19 89 LEU A O 1
ATOM 739 N N . LEU A 1 90 ? 10.822 -0.976 0.954 1.00 79.88 90 LEU A N 1
ATOM 740 C CA . LEU A 1 90 ? 10.958 -1.778 2.167 1.00 79.88 90 LEU A CA 1
ATOM 741 C C . LEU A 1 90 ? 10.628 -0.961 3.421 1.00 79.88 90 LEU A C 1
ATOM 743 O O . LEU A 1 90 ? 9.837 -1.413 4.247 1.00 79.88 90 LEU A O 1
ATOM 747 N N . ARG A 1 91 ? 11.196 0.244 3.560 1.00 82.19 91 ARG A N 1
ATOM 748 C CA . ARG A 1 91 ? 10.963 1.102 4.729 1.00 82.19 91 ARG A CA 1
ATOM 749 C C . ARG A 1 91 ? 9.483 1.426 4.903 1.00 82.19 91 ARG A C 1
ATOM 751 O O . ARG A 1 91 ? 8.960 1.285 6.002 1.00 82.19 91 ARG A O 1
ATOM 758 N N . GLU A 1 92 ? 8.819 1.833 3.829 1.00 80.81 92 GLU A N 1
ATOM 759 C CA . GLU A 1 92 ? 7.411 2.225 3.866 1.00 80.81 92 GLU A CA 1
ATOM 760 C C . GLU A 1 92 ? 6.496 1.018 4.096 1.00 80.81 92 GLU A C 1
ATOM 762 O O . GLU A 1 92 ? 5.536 1.126 4.857 1.00 80.81 92 GLU A O 1
ATOM 767 N N . SER A 1 93 ? 6.832 -0.154 3.539 1.00 78.38 93 SER A N 1
ATOM 768 C CA . SER A 1 93 ? 6.098 -1.396 3.823 1.00 78.38 93 SER A CA 1
ATOM 769 C C . SER A 1 93 ? 6.195 -1.815 5.297 1.00 78.38 93 SER A C 1
ATOM 771 O O . SER A 1 93 ? 5.194 -2.228 5.880 1.00 78.38 93 SER A O 1
ATOM 773 N N . SER A 1 94 ? 7.368 -1.650 5.917 1.00 79.69 94 SER A N 1
ATOM 774 C CA . SER A 1 94 ? 7.581 -1.946 7.336 1.00 79.69 94 SER A CA 1
ATOM 775 C C . SER A 1 94 ? 6.882 -0.938 8.242 1.00 79.69 94 SER A C 1
ATOM 777 O O . SER A 1 94 ? 6.296 -1.333 9.243 1.00 79.69 94 SER A O 1
ATOM 779 N N . LEU A 1 95 ? 6.920 0.354 7.898 1.00 79.75 95 LEU A N 1
ATOM 780 C CA . LEU A 1 95 ? 6.230 1.395 8.663 1.00 79.75 95 LEU A CA 1
ATOM 781 C C . LEU A 1 95 ? 4.717 1.185 8.651 1.00 79.75 95 LEU A C 1
ATOM 783 O O . LEU A 1 95 ? 4.113 1.220 9.715 1.00 79.75 95 LEU A O 1
ATOM 787 N N . ALA A 1 96 ? 4.132 0.883 7.488 1.00 76.69 96 ALA A N 1
ATOM 788 C CA . ALA A 1 96 ? 2.705 0.584 7.383 1.00 76.69 96 ALA A CA 1
ATOM 789 C C . ALA A 1 96 ? 2.302 -0.604 8.271 1.00 76.69 96 ALA A C 1
ATOM 791 O O . ALA A 1 96 ? 1.299 -0.542 8.972 1.00 76.69 96 ALA A O 1
ATOM 792 N N . LEU A 1 97 ? 3.120 -1.664 8.293 1.00 76.06 97 LEU A N 1
ATOM 793 C CA . LEU A 1 97 ? 2.870 -2.823 9.147 1.00 76.06 97 LEU A CA 1
ATOM 794 C C . LEU A 1 97 ? 2.951 -2.469 10.638 1.00 76.06 97 LEU A C 1
ATOM 796 O O . LEU A 1 97 ? 2.108 -2.901 11.410 1.00 76.06 97 LEU A O 1
ATOM 800 N N . VAL A 1 98 ? 3.955 -1.693 11.051 1.00 79.38 98 VAL A N 1
ATOM 801 C CA . VAL A 1 98 ? 4.103 -1.276 12.456 1.00 79.38 98 VAL A CA 1
ATOM 802 C C . VAL A 1 98 ? 2.946 -0.380 12.896 1.00 79.38 98 VAL A C 1
ATOM 804 O O . VAL A 1 98 ? 2.451 -0.542 14.006 1.00 79.38 98 VAL A O 1
ATOM 807 N N . GLU A 1 99 ? 2.510 0.544 12.038 1.00 76.69 99 GLU A N 1
ATOM 808 C CA . GLU A 1 99 ? 1.345 1.397 12.295 1.00 76.69 99 GLU A CA 1
ATOM 809 C C . GLU A 1 99 ? 0.081 0.560 12.476 1.00 76.69 99 GLU A C 1
ATOM 811 O O . GLU A 1 99 ? -0.638 0.750 13.451 1.00 76.69 99 GLU A O 1
ATOM 816 N N . GLU A 1 100 ? -0.135 -0.420 11.603 1.00 73.25 100 GLU A N 1
ATOM 817 C CA . GLU A 1 100 ? -1.278 -1.325 11.693 1.00 73.25 100 GLU A CA 1
ATOM 818 C C . GLU A 1 100 ? -1.244 -2.178 12.969 1.00 73.25 100 GLU A C 1
ATOM 820 O O . GLU A 1 100 ? -2.253 -2.305 13.653 1.00 73.25 100 GLU A O 1
ATOM 825 N N . LEU A 1 101 ? -0.079 -2.722 13.335 1.00 73.44 101 LEU A N 1
ATOM 826 C CA . LEU A 1 101 ? 0.097 -3.489 14.574 1.00 73.44 101 LEU A CA 1
ATOM 827 C C . LEU A 1 101 ? -0.160 -2.639 15.824 1.00 73.44 101 LEU A C 1
ATOM 829 O O . LEU A 1 101 ? -0.634 -3.147 16.838 1.00 73.44 101 LEU A O 1
ATOM 833 N N . TYR A 1 102 ? 0.167 -1.348 15.759 1.00 75.56 102 TYR A N 1
ATOM 834 C CA . TYR A 1 102 ? -0.072 -0.411 16.849 1.00 75.56 102 TYR A CA 1
ATOM 835 C C . TYR A 1 102 ? -1.549 -0.010 16.957 1.00 75.56 102 TYR A C 1
ATOM 837 O O . TYR A 1 102 ? -2.077 0.074 18.065 1.00 75.56 102 TYR A O 1
ATOM 845 N N . GLU A 1 103 ? -2.216 0.238 15.825 1.00 70.69 103 GLU A N 1
ATOM 846 C CA . GLU A 1 103 ? -3.634 0.618 15.786 1.00 70.69 103 GLU A CA 1
ATOM 847 C C . GLU A 1 103 ? -4.565 -0.576 16.055 1.00 70.69 103 GLU A C 1
ATOM 849 O O . GLU A 1 103 ? -5.610 -0.401 16.681 1.00 70.69 103 GLU A O 1
ATOM 854 N N . ASN A 1 104 ? -4.166 -1.786 15.653 1.00 69.69 104 ASN A N 1
ATOM 855 C CA . ASN A 1 104 ? -4.954 -3.012 15.747 1.00 69.69 104 ASN A CA 1
ATOM 856 C C . ASN A 1 104 ? -4.110 -4.182 16.305 1.00 69.69 104 ASN A C 1
ATOM 858 O O . ASN A 1 104 ? -3.647 -5.033 15.545 1.00 69.69 104 ASN A O 1
ATOM 862 N N . PRO A 1 105 ? -3.930 -4.299 17.632 1.00 64.94 105 PRO A N 1
ATOM 863 C CA . PRO A 1 105 ? -3.121 -5.372 18.223 1.00 64.94 105 PRO A CA 1
ATOM 864 C C . PRO A 1 105 ? -3.665 -6.789 17.941 1.00 64.94 105 PRO A C 1
ATOM 866 O O . PRO A 1 105 ? -2.889 -7.735 17.827 1.00 64.94 105 PRO A O 1
ATOM 869 N N . ASP A 1 106 ? -4.978 -6.959 17.746 1.00 64.50 106 ASP A N 1
ATOM 870 C CA . ASP A 1 106 ? -5.593 -8.249 17.377 1.00 64.50 106 ASP A CA 1
ATOM 871 C C . ASP A 1 106 ? -5.217 -8.733 15.962 1.00 64.50 106 ASP A C 1
ATOM 873 O O . ASP A 1 106 ? -5.322 -9.925 15.655 1.00 64.50 106 ASP A O 1
ATOM 877 N N . ILE A 1 107 ? -4.731 -7.838 15.092 1.00 63.34 107 ILE A N 1
ATOM 878 C CA . ILE A 1 107 ? -4.268 -8.203 13.749 1.00 63.34 107 ILE A CA 1
ATOM 879 C C . ILE A 1 107 ? -2.994 -9.057 13.797 1.00 63.34 107 ILE A C 1
ATOM 881 O O . ILE A 1 107 ? -2.765 -9.820 12.857 1.00 63.34 107 ILE A O 1
ATOM 885 N N . GLU A 1 108 ? -2.214 -9.034 14.890 1.00 59.12 108 GLU A N 1
ATOM 886 C CA . GLU A 1 108 ? -1.085 -9.962 15.067 1.00 59.12 108 GLU A CA 1
ATOM 887 C C . GLU A 1 108 ? -1.521 -11.419 14.920 1.00 59.12 108 GLU A C 1
ATOM 889 O O . GLU A 1 108 ? -0.832 -12.196 14.259 1.00 59.12 108 GLU A O 1
ATOM 894 N N . GLN A 1 109 ? -2.672 -11.792 15.490 1.00 59.19 109 GLN A N 1
ATOM 895 C CA . GLN A 1 109 ? -3.180 -13.160 15.388 1.00 59.19 109 GLN A CA 1
ATOM 896 C C . GLN A 1 109 ? -3.583 -13.490 13.952 1.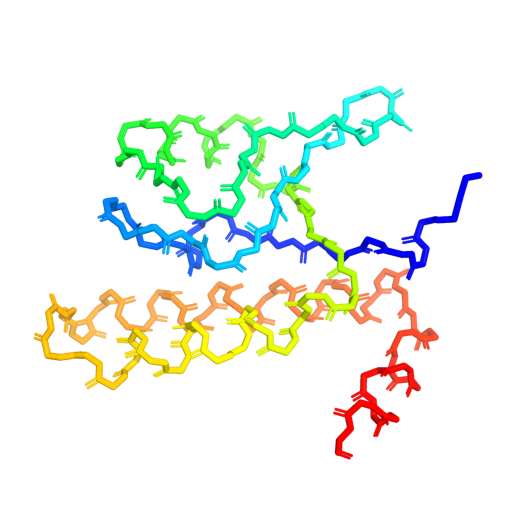00 59.19 109 GLN A C 1
ATOM 898 O O . GLN A 1 109 ? -3.139 -14.500 13.417 1.00 59.19 109 GLN A O 1
ATOM 903 N N . ALA A 1 110 ? -4.323 -12.603 13.282 1.00 56.47 110 ALA A N 1
ATOM 904 C CA . ALA A 1 110 ? -4.735 -12.803 11.892 1.00 56.47 110 ALA A CA 1
ATOM 905 C C . ALA A 1 110 ? -3.542 -12.884 10.916 1.00 56.47 110 ALA A C 1
ATOM 907 O O . ALA A 1 110 ? -3.554 -13.690 9.980 1.00 56.47 110 ALA A O 1
ATOM 908 N N . LEU A 1 111 ? -2.486 -12.091 11.144 1.00 59.22 111 LEU A N 1
ATOM 909 C CA . LEU A 1 111 ? -1.248 -12.166 10.362 1.00 59.22 111 LEU A CA 1
ATOM 910 C C . LEU A 1 111 ? -0.486 -13.472 10.605 1.00 59.22 111 LEU A C 1
ATOM 912 O O . LEU A 1 111 ? 0.122 -14.004 9.676 1.00 59.22 111 LEU A O 1
ATOM 916 N N . ASN A 1 112 ? -0.475 -13.962 11.845 1.00 58.94 112 ASN A N 1
ATOM 9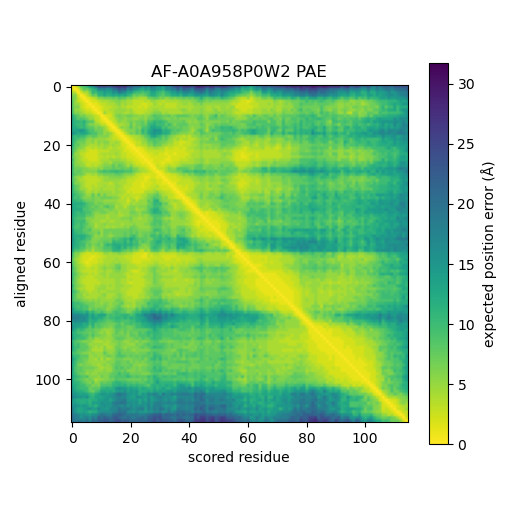17 C CA . ASN A 1 112 ? 0.264 -15.165 12.218 1.00 58.94 112 ASN A CA 1
ATOM 918 C C . ASN A 1 112 ? -0.475 -16.453 11.813 1.00 58.94 112 ASN A C 1
ATOM 920 O O . ASN A 1 112 ? 0.186 -17.445 11.524 1.00 58.94 112 ASN A O 1
ATOM 924 N N . ASP A 1 113 ? -1.810 -16.425 11.729 1.00 51.12 113 ASP A N 1
ATOM 925 C CA . ASP A 1 113 ? -2.645 -17.512 11.190 1.00 51.12 113 ASP A CA 1
ATOM 926 C C . ASP A 1 113 ? -2.606 -17.598 9.652 1.00 51.12 113 ASP A C 1
ATOM 928 O O . ASP A 1 113 ? -2.884 -18.648 9.080 1.00 51.12 113 ASP A O 1
ATOM 932 N N . SER A 1 114 ? -2.210 -16.523 8.961 1.00 49.19 114 SER A N 1
ATOM 933 C CA . SER A 1 114 ? -2.072 -16.493 7.492 1.00 49.19 114 SER A CA 1
ATOM 934 C C . SER A 1 114 ? -0.737 -17.075 6.979 1.00 49.19 114 SER A C 1
ATOM 936 O O . SER A 1 114 ? -0.330 -16.774 5.855 1.00 49.19 114 SER A O 1
ATOM 938 N N . LYS A 1 115 ? -0.016 -17.849 7.804 1.00 40.62 115 LYS A N 1
ATOM 939 C CA . LYS A 1 115 ? 1.321 -18.403 7.512 1.00 40.62 115 LYS A CA 1
ATOM 940 C C . LYS A 1 115 ? 1.307 -19.794 6.890 1.00 40.62 115 LYS A C 1
ATOM 942 O O . LYS A 1 115 ? 0.476 -20.629 7.301 1.00 40.62 115 LYS A O 1
#

Solvent-accessible surface area (backbone atoms only — not comparable to full-atom values): 6451 Å² total; per-residue (Å²): 130,75,62,87,50,49,36,62,41,40,64,71,41,53,60,60,71,45,57,37,88,46,51,35,26,34,60,55,97,92,37,78,40,85,72,43,53,58,67,43,57,50,50,56,72,56,49,56,53,39,53,75,73,51,43,85,35,31,28,29,46,47,89,40,44,64,54,50,53,50,48,49,52,52,52,63,71,37,84,88,50,53,74,65,55,41,51,47,26,52,51,36,49,50,50,29,50,51,51,42,45,69,77,35,63,72,49,55,56,59,59,62,70,71,109

Secondary structure (DSSP, 8-state):
--GGGEEEE-GGGS-TTPBPSS-EEEEETTEEEEEE-TT-B--HHHHHHHHHH-TT-EEEEGGGHHHHHHHHHHHHH-TTS-HHHHHHHHHHHHHHHHHHHHH-TTHHHHHHHT-

Radius of gyration: 13.62 Å; Cα contacts (8 Å, |Δi|>4): 152; chains: 1; bounding box: 37×34×32 Å

Mean predicted aligned error: 8.21 Å

Foldseek 3Di:
DPPVFKAWAFLLLFDAPDFQQFWKFFQDPNDTHTDDHGRDGHHPVRNVVCCVPPRGGMITTPVCVVSSVVVSVVVLVDPVDDPVSNVRSVVRRVVSVVVRCVVPVVVVVVVVVVD

Nearest PDB structures (foldseek):
  3tmc-assembly2_B  TM=6.628E-01  e=9.001E-07  Bdellovibrio bacteriovorus HD100
  7mkp-assembly1_C  TM=5.906E-01  e=4.216E+00  Escherichia coli K-12
  8f1k-assembly1_J  TM=2.537E-01  e=3.471E+00  Escherichia coli
  6vjs-assembly1_D  TM=2.336E-01  e=6.637E+00  Escherichia coli

pLDDT: mean 75.62, std 9.12, range [40.62, 88.31]